Protein AF-A0AAE4CW45-F1 (afdb_monomer_lite)

Secondary structure (DSSP, 8-state):
------S-HHHHHHHHHHHHHHT-TT-EEHHHHHHHH-GGGTTTTTHHHHHHHTTSEEEETTEEEE---SSSSHHHHHHTT-

Organism: NCBI:txid587534

pLDDT: mean 70.49, std 14.75, range [40.03, 87.88]

Structure (mmCIF, N/CA/C/O backbone):
data_AF-A0AAE4CW45-F1
#
_entry.id   AF-A0AAE4CW45-F1
#
loop_
_atom_site.group_PDB
_atom_site.id
_atom_site.type_symbol
_atom_site.label_atom_id
_atom_site.label_alt_id
_atom_site.label_comp_id
_atom_site.label_asym_id
_atom_site.label_entity_id
_atom_site.label_seq_id
_atom_site.pdbx_PDB_ins_code
_atom_site.Cartn_x
_atom_site.Cartn_y
_atom_site.Cartn_z
_atom_site.occupancy
_atom_site.B_iso_or_equiv
_atom_site.auth_seq_id
_atom_site.auth_comp_id
_atom_site.auth_asym_id
_atom_site.auth_atom_id
_atom_site.pdbx_PDB_model_num
ATOM 1 N N . MET A 1 1 ? 0.017 6.597 34.353 1.00 40.53 1 MET A N 1
ATOM 2 C CA . MET A 1 1 ? -0.102 5.708 33.178 1.00 40.53 1 MET A CA 1
ATOM 3 C C . MET A 1 1 ? 1.081 6.018 32.283 1.00 40.53 1 MET A C 1
ATOM 5 O O . MET A 1 1 ? 1.134 7.099 31.714 1.00 40.53 1 MET A O 1
ATOM 9 N N . SER A 1 2 ? 2.093 5.159 32.308 1.00 43.00 2 SER A N 1
ATOM 10 C CA . SER A 1 2 ? 3.380 5.393 31.656 1.00 43.00 2 SER A CA 1
ATOM 11 C C . SER A 1 2 ? 3.204 5.384 30.137 1.00 43.00 2 SER A C 1
ATOM 13 O O . SER A 1 2 ? 2.927 4.337 29.559 1.00 43.00 2 SER A O 1
ATOM 15 N N . HIS A 1 3 ? 3.339 6.544 29.492 1.00 56.56 3 HIS A N 1
ATOM 16 C CA . HIS A 1 3 ? 3.522 6.627 28.045 1.00 56.56 3 HIS A CA 1
ATOM 17 C C . HIS A 1 3 ? 4.959 6.174 27.776 1.00 56.56 3 HIS A C 1
ATOM 19 O O . HIS A 1 3 ? 5.885 6.982 27.771 1.00 56.56 3 HIS A O 1
ATOM 25 N N . ALA A 1 4 ? 5.176 4.861 27.660 1.00 51.06 4 ALA A N 1
ATOM 26 C CA . ALA A 1 4 ? 6.380 4.383 26.994 1.00 51.06 4 ALA A CA 1
ATOM 27 C C . ALA A 1 4 ? 6.448 5.107 25.637 1.00 51.06 4 ALA A C 1
ATOM 29 O O . ALA A 1 4 ? 5.384 5.301 25.037 1.00 51.06 4 ALA A O 1
ATOM 30 N N . PRO A 1 5 ? 7.623 5.536 25.144 1.00 50.75 5 PRO A N 1
ATOM 31 C CA . PRO A 1 5 ? 7.740 5.961 23.760 1.00 50.75 5 PRO A CA 1
ATOM 32 C C . PRO A 1 5 ? 7.481 4.709 22.921 1.00 50.75 5 PRO A C 1
ATOM 34 O O . PRO A 1 5 ? 8.380 3.922 22.640 1.00 50.75 5 PRO A O 1
ATOM 37 N N . GLY A 1 6 ? 6.201 4.449 22.658 1.00 56.34 6 GLY A N 1
ATOM 38 C CA . GLY A 1 6 ? 5.758 3.351 21.828 1.00 56.34 6 GLY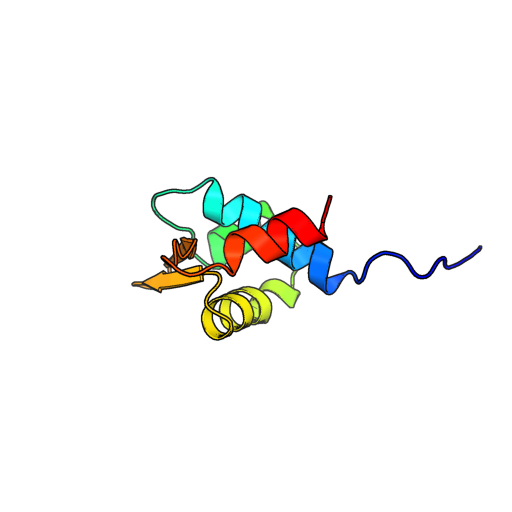 A CA 1
ATOM 39 C C . GLY A 1 6 ? 6.370 3.516 20.449 1.00 56.34 6 GLY A C 1
ATOM 40 O O . GLY A 1 6 ? 6.755 4.623 20.054 1.00 56.34 6 GLY A O 1
ATOM 41 N N . LEU A 1 7 ? 6.465 2.405 19.724 1.00 59.03 7 LEU A N 1
ATOM 42 C CA . LEU A 1 7 ? 6.846 2.409 18.319 1.00 59.03 7 LEU A CA 1
ATOM 43 C C . LEU A 1 7 ? 6.132 3.554 17.592 1.00 59.03 7 LEU A C 1
ATOM 45 O O . LEU A 1 7 ? 4.959 3.847 17.841 1.00 59.03 7 LEU A O 1
ATOM 49 N N . ILE A 1 8 ? 6.865 4.249 16.723 1.00 71.69 8 ILE A N 1
ATOM 50 C CA . ILE A 1 8 ? 6.335 5.397 15.990 1.00 71.69 8 ILE A CA 1
ATOM 51 C C . ILE A 1 8 ? 5.106 4.915 15.208 1.00 71.69 8 ILE A C 1
ATOM 53 O O . ILE A 1 8 ? 5.240 4.186 14.230 1.00 71.69 8 ILE A O 1
ATOM 57 N N . GLN A 1 9 ? 3.907 5.354 15.597 1.00 73.00 9 GLN A N 1
ATOM 58 C CA . GLN A 1 9 ? 2.628 4.880 15.036 1.00 73.00 9 GLN A CA 1
ATOM 59 C C . GLN A 1 9 ? 2.512 5.055 13.509 1.00 73.00 9 GLN A C 1
ATOM 61 O O . GLN A 1 9 ? 1.704 4.411 12.842 1.00 73.00 9 GLN A O 1
ATOM 66 N N . SER A 1 10 ? 3.291 5.965 12.917 1.00 71.00 10 SER A N 1
ATOM 67 C CA . SER A 1 10 ? 3.391 6.097 11.457 1.00 71.00 10 SER A CA 1
ATOM 68 C C . SER A 1 10 ? 4.013 4.857 10.801 1.00 71.00 10 SER A C 1
ATOM 70 O O . SER A 1 10 ? 3.569 4.432 9.733 1.00 71.00 10 SER A O 1
ATOM 72 N N . ILE A 1 11 ? 5.000 4.246 11.461 1.00 75.00 11 ILE A N 1
ATOM 73 C CA . ILE A 1 11 ? 5.710 3.052 10.991 1.00 75.00 11 ILE A CA 1
ATOM 74 C C . ILE A 1 11 ? 4.790 1.834 11.060 1.00 75.00 11 ILE A C 1
ATOM 76 O O . ILE A 1 11 ? 4.666 1.125 10.068 1.00 75.00 11 ILE A O 1
ATOM 80 N N . GLU A 1 12 ? 4.074 1.635 12.170 1.00 79.31 12 GLU A N 1
ATOM 81 C CA . GLU A 1 12 ? 3.116 0.525 12.311 1.00 79.31 12 GLU A CA 1
ATOM 82 C C . GLU A 1 12 ? 2.003 0.588 11.260 1.00 79.31 12 GLU A C 1
ATOM 84 O O . GLU A 1 12 ? 1.650 -0.412 10.636 1.00 79.31 12 GLU A O 1
ATOM 89 N N . ARG A 1 13 ? 1.476 1.790 10.999 1.00 76.44 13 ARG A N 1
ATOM 90 C CA . ARG A 1 13 ? 0.474 1.986 9.943 1.00 76.44 13 ARG A CA 1
ATOM 91 C C . ARG A 1 13 ? 1.042 1.687 8.559 1.00 76.44 13 ARG A C 1
ATOM 93 O O . ARG A 1 13 ? 0.386 1.025 7.758 1.00 76.44 13 ARG A O 1
ATOM 100 N N . SER A 1 14 ? 2.267 2.133 8.289 1.00 80.62 14 SER A N 1
ATOM 101 C CA . SER A 1 14 ? 2.937 1.882 7.011 1.00 80.62 14 SER A CA 1
ATOM 102 C C . SER A 1 14 ? 3.224 0.393 6.805 1.00 80.62 14 SER A C 1
ATOM 104 O O . SER A 1 14 ? 2.998 -0.121 5.713 1.00 80.62 14 SER A O 1
ATOM 106 N N . SER A 1 15 ? 3.651 -0.330 7.844 1.00 81.38 15 SER A N 1
ATOM 107 C CA . SER A 1 15 ? 3.929 -1.767 7.752 1.00 81.38 15 SER A CA 1
ATOM 108 C C . SER A 1 15 ? 2.652 -2.588 7.553 1.00 81.38 15 SER A C 1
ATOM 110 O O . SER A 1 15 ? 2.633 -3.485 6.709 1.00 81.38 15 SER A O 1
ATOM 112 N N . ALA A 1 16 ? 1.558 -2.242 8.241 1.00 84.06 16 ALA A N 1
ATOM 113 C CA . ALA A 1 16 ? 0.247 -2.846 8.011 1.00 84.06 16 ALA A CA 1
ATOM 114 C C . ALA A 1 16 ? -0.220 -2.646 6.558 1.00 84.06 16 ALA A C 1
ATOM 116 O O . ALA A 1 16 ? -0.702 -3.578 5.915 1.00 84.06 16 ALA A O 1
ATOM 117 N N . MET A 1 17 ? -0.004 -1.448 6.014 1.00 84.12 17 MET A N 1
ATOM 118 C CA . MET A 1 17 ? -0.363 -1.109 4.641 1.00 84.12 17 MET A CA 1
ATOM 119 C C . MET A 1 17 ? 0.489 -1.854 3.602 1.00 84.12 17 MET A C 1
ATOM 121 O O . MET A 1 17 ? -0.051 -2.386 2.634 1.00 84.12 17 MET A O 1
ATOM 125 N N . LEU A 1 18 ? 1.803 -1.963 3.820 1.00 84.62 18 LEU A N 1
ATOM 126 C CA . LEU A 1 18 ? 2.704 -2.731 2.953 1.00 84.62 18 LEU A CA 1
ATOM 127 C C . LEU A 1 18 ? 2.369 -4.226 2.953 1.00 84.62 18 LEU A C 1
ATOM 129 O O . LEU A 1 18 ? 2.353 -4.846 1.892 1.00 84.62 18 LEU A O 1
ATOM 133 N N . ARG A 1 19 ? 2.052 -4.796 4.122 1.00 84.56 19 ARG A N 1
ATOM 134 C CA . ARG A 1 19 ? 1.609 -6.193 4.247 1.00 84.56 19 ARG A CA 1
ATOM 135 C C . ARG A 1 19 ? 0.330 -6.456 3.462 1.00 84.56 19 ARG A C 1
ATOM 137 O O . ARG A 1 19 ? 0.255 -7.443 2.737 1.00 84.56 19 ARG A O 1
ATOM 144 N N . LEU A 1 20 ? -0.645 -5.558 3.577 1.00 86.94 20 LEU A N 1
ATOM 145 C CA . LEU A 1 20 ? -1.909 -5.669 2.862 1.00 86.94 20 LEU A CA 1
ATOM 146 C C . LEU A 1 20 ? -1.706 -5.612 1.338 1.00 86.94 20 LEU A C 1
ATOM 148 O O . LEU A 1 20 ? -2.236 -6.450 0.615 1.00 86.94 20 LEU A O 1
ATOM 152 N N . ILE A 1 21 ? -0.901 -4.662 0.852 1.00 85.31 21 ILE A N 1
ATOM 153 C CA . ILE A 1 21 ? -0.594 -4.524 -0.579 1.00 85.31 21 ILE A CA 1
ATOM 154 C C . ILE A 1 21 ? 0.192 -5.739 -1.092 1.00 85.31 21 ILE A C 1
ATOM 156 O O . ILE A 1 21 ? -0.085 -6.233 -2.181 1.00 85.31 21 ILE A O 1
ATOM 160 N N . GLY A 1 22 ? 1.140 -6.257 -0.307 1.00 83.50 22 GLY A N 1
ATOM 161 C CA . GLY A 1 22 ? 1.925 -7.437 -0.674 1.00 83.50 22 GLY A CA 1
ATOM 162 C C . GLY A 1 22 ? 1.127 -8.732 -0.753 1.00 83.50 22 GLY A C 1
ATOM 163 O O . GLY A 1 22 ? 1.476 -9.616 -1.529 1.00 83.50 22 GLY A O 1
ATOM 164 N N . ALA A 1 23 ? 0.030 -8.831 -0.002 1.00 85.44 23 ALA A N 1
ATOM 165 C CA . ALA A 1 23 ? -0.885 -9.964 -0.072 1.00 85.44 23 ALA A CA 1
ATOM 166 C C . ALA A 1 23 ? -1.798 -9.940 -1.317 1.00 85.44 23 ALA A C 1
ATOM 168 O O . ALA A 1 23 ? -2.495 -10.920 -1.571 1.00 85.44 23 ALA A O 1
ATOM 169 N N . ALA A 1 24 ? -1.802 -8.851 -2.100 1.00 85.31 24 ALA A N 1
ATOM 170 C CA . ALA A 1 24 ? -2.678 -8.655 -3.254 1.00 85.31 24 ALA A CA 1
ATOM 171 C C . ALA A 1 24 ? -1.870 -8.480 -4.562 1.00 85.31 24 ALA A C 1
ATOM 173 O O . ALA A 1 24 ? -1.551 -7.353 -4.948 1.00 85.31 24 ALA A O 1
ATOM 174 N N . PRO A 1 25 ? -1.591 -9.566 -5.314 1.00 75.81 25 PRO A N 1
ATOM 175 C CA . PRO A 1 25 ? -0.775 -9.522 -6.536 1.00 75.81 25 PRO A CA 1
ATOM 176 C C . PRO A 1 25 ? -1.336 -8.603 -7.633 1.00 75.81 25 PRO A C 1
ATOM 178 O O . PRO A 1 25 ? -0.585 -8.001 -8.396 1.00 75.81 25 PRO A O 1
ATOM 181 N N . ALA A 1 26 ? -2.665 -8.461 -7.691 1.00 84.00 26 ALA A N 1
ATOM 182 C CA . ALA A 1 26 ? -3.357 -7.568 -8.624 1.00 84.00 26 ALA A CA 1
ATOM 183 C C . ALA A 1 26 ? -3.308 -6.081 -8.209 1.00 84.00 26 ALA A C 1
ATOM 185 O O . ALA A 1 26 ? -3.740 -5.209 -8.965 1.00 84.00 26 ALA A O 1
ATOM 186 N N . GLY A 1 27 ? -2.785 -5.780 -7.018 1.00 85.12 27 GLY A N 1
ATOM 187 C CA . GLY A 1 27 ? -2.769 -4.449 -6.426 1.00 85.12 27 GLY A CA 1
ATOM 188 C C . GLY A 1 27 ? -4.119 -3.991 -5.881 1.00 85.12 27 GLY A C 1
ATOM 189 O O . GLY A 1 27 ? -5.185 -4.446 -6.302 1.00 85.12 27 GLY A O 1
ATOM 190 N N . LEU A 1 28 ? -4.070 -3.037 -4.954 1.00 87.12 28 LEU A N 1
ATOM 191 C CA . LEU A 1 28 ? -5.243 -2.520 -4.247 1.00 87.12 28 LEU A CA 1
ATOM 192 C C . LEU A 1 28 ? -5.463 -1.039 -4.542 1.00 87.12 28 LEU A C 1
ATOM 194 O O . LEU A 1 28 ? -4.524 -0.244 -4.557 1.00 87.12 28 LEU A O 1
ATOM 198 N N . ARG A 1 29 ? -6.716 -0.642 -4.736 1.00 87.88 29 ARG A N 1
ATOM 199 C CA . ARG A 1 29 ? -7.137 0.760 -4.781 1.00 87.88 29 ARG A CA 1
ATOM 200 C C . ARG A 1 29 ? -7.172 1.343 -3.374 1.00 87.88 29 ARG A C 1
ATOM 202 O O . ARG A 1 29 ? -7.420 0.635 -2.403 1.00 87.88 29 ARG A O 1
ATOM 209 N N . VAL A 1 30 ? -7.058 2.667 -3.266 1.00 82.50 30 VAL A N 1
ATOM 210 C CA . VAL A 1 30 ? -7.135 3.393 -1.979 1.00 82.50 30 VAL A CA 1
ATOM 211 C C . VAL A 1 30 ? -8.369 3.004 -1.159 1.00 82.50 30 VAL A C 1
ATOM 213 O O . VAL A 1 30 ? -8.271 2.852 0.053 1.00 82.50 30 VAL A O 1
ATOM 216 N N . LYS A 1 31 ? -9.522 2.806 -1.812 1.00 82.56 31 LYS A N 1
ATOM 217 C CA . LYS A 1 31 ? -10.762 2.390 -1.141 1.00 82.56 31 LYS A CA 1
ATOM 218 C C . LYS A 1 31 ? -10.663 0.978 -0.554 1.00 82.56 31 LYS A C 1
ATOM 220 O O . LYS A 1 31 ? -11.116 0.778 0.560 1.00 82.56 31 LYS A O 1
ATOM 225 N N . GLU A 1 32 ? -10.061 0.037 -1.280 1.00 86.31 32 GLU A N 1
ATOM 226 C CA . GLU A 1 32 ? -9.865 -1.350 -0.824 1.00 86.31 32 GLU A CA 1
ATOM 227 C C . GLU A 1 32 ? -8.891 -1.391 0.363 1.00 86.31 32 GLU A C 1
ATOM 229 O O . GLU A 1 32 ? -9.102 -2.124 1.323 1.00 86.31 32 GLU A O 1
ATOM 234 N N . ILE A 1 33 ? -7.866 -0.533 0.339 1.00 83.69 33 ILE A N 1
ATOM 235 C CA . ILE A 1 33 ? -6.922 -0.394 1.450 1.00 83.69 33 ILE A CA 1
ATOM 236 C C . ILE A 1 33 ? -7.598 0.239 2.674 1.00 83.69 33 ILE A C 1
ATOM 238 O O . ILE A 1 33 ? -7.464 -0.265 3.784 1.00 83.69 33 ILE A O 1
ATOM 242 N N . ALA A 1 34 ? -8.346 1.327 2.487 1.00 80.94 34 ALA A N 1
ATOM 243 C CA . ALA A 1 34 ? -9.052 2.001 3.573 1.00 80.94 34 ALA A CA 1
ATOM 244 C C . ALA A 1 34 ? -10.127 1.112 4.225 1.00 80.94 34 ALA A C 1
ATOM 246 O O . ALA A 1 34 ? -10.295 1.161 5.440 1.00 80.94 34 ALA A O 1
ATOM 247 N N . ASP A 1 35 ? -10.827 0.297 3.433 1.00 82.88 35 ASP A N 1
ATOM 248 C CA . ASP A 1 35 ? -11.847 -0.640 3.916 1.00 82.88 35 ASP A CA 1
ATOM 249 C C . ASP A 1 35 ? -11.228 -1.742 4.790 1.00 82.88 35 ASP A C 1
ATOM 251 O O . ASP A 1 35 ? -11.641 -1.937 5.932 1.00 82.88 35 ASP A O 1
ATOM 255 N N . ALA A 1 36 ? -10.143 -2.362 4.315 1.00 82.06 36 ALA A N 1
ATOM 256 C CA . ALA A 1 36 ? -9.421 -3.401 5.048 1.00 82.06 36 ALA A CA 1
ATOM 257 C C . ALA A 1 36 ? -8.755 -2.902 6.344 1.00 82.06 36 ALA A C 1
ATOM 259 O O . ALA A 1 36 ? -8.509 -3.681 7.264 1.00 82.06 36 ALA A O 1
ATOM 260 N N . LEU A 1 37 ? -8.440 -1.608 6.418 1.00 76.44 37 LEU A N 1
ATOM 261 C CA . LEU A 1 37 ? -7.770 -0.980 7.557 1.00 76.44 37 LEU A CA 1
ATOM 262 C C . LEU A 1 37 ? -8.738 -0.318 8.558 1.00 76.44 37 LEU A C 1
ATOM 264 O O . LEU A 1 37 ? -8.323 0.049 9.660 1.00 76.44 37 LEU A O 1
ATOM 268 N N . GLY A 1 38 ? -10.017 -0.197 8.196 1.00 71.56 38 GLY A N 1
ATOM 269 C CA . GLY A 1 38 ? -11.087 0.319 9.042 1.00 71.56 38 GLY A CA 1
ATOM 270 C C . GLY A 1 38 ? -11.143 1.854 9.183 1.00 71.56 38 GLY A C 1
ATOM 271 O O . GLY A 1 38 ? -10.183 2.577 8.898 1.00 71.56 38 GLY A O 1
ATOM 272 N N . PRO A 1 39 ? -12.277 2.390 9.680 1.00 60.38 39 PRO A N 1
ATOM 273 C CA . PRO A 1 39 ? -12.569 3.830 9.732 1.00 60.38 39 PRO A CA 1
ATOM 274 C C . PRO A 1 39 ? -11.639 4.639 10.653 1.00 60.38 39 PRO A C 1
ATOM 276 O O . PRO A 1 39 ? -11.555 5.860 10.520 1.00 60.38 39 PRO A O 1
ATOM 279 N N . ALA A 1 40 ? -10.887 3.979 11.542 1.00 59.72 40 ALA A N 1
ATOM 280 C CA . ALA A 1 40 ? -9.860 4.620 12.369 1.00 59.72 40 ALA A CA 1
ATOM 281 C C . ALA A 1 40 ? -8.622 5.063 11.556 1.00 59.72 40 ALA A C 1
ATOM 283 O O . ALA A 1 40 ? -7.799 5.833 12.048 1.00 59.72 40 ALA A O 1
ATOM 284 N N . GLN A 1 41 ? -8.496 4.623 10.297 1.00 58.06 41 GLN A N 1
ATOM 285 C CA . GLN A 1 41 ? -7.385 4.958 9.410 1.00 58.06 41 GLN A CA 1
ATOM 286 C C . GLN A 1 41 ? -7.696 6.076 8.404 1.00 58.06 41 GLN A C 1
ATOM 288 O O . GLN A 1 41 ? -7.158 6.101 7.303 1.00 58.06 41 GLN A O 1
ATOM 293 N N . ALA A 1 42 ? -8.492 7.080 8.786 1.00 50.72 42 ALA A N 1
ATOM 294 C CA . ALA A 1 42 ? -8.783 8.260 7.954 1.00 50.72 42 ALA A CA 1
ATOM 295 C C . ALA A 1 42 ? -7.531 9.054 7.483 1.00 50.72 42 ALA A C 1
ATOM 297 O O . ALA A 1 42 ? -7.626 9.879 6.574 1.00 50.72 42 ALA A O 1
ATOM 298 N N . ALA A 1 43 ? -6.342 8.762 8.028 1.00 53.34 43 ALA A N 1
ATOM 299 C CA . ALA A 1 43 ? -5.044 9.241 7.536 1.00 53.34 43 ALA A CA 1
ATOM 300 C C . ALA A 1 43 ? -4.519 8.507 6.273 1.00 53.34 43 ALA A C 1
ATOM 302 O O . ALA A 1 43 ? -3.527 8.934 5.679 1.00 53.34 43 ALA A O 1
ATOM 303 N N . ALA A 1 44 ? -5.186 7.440 5.813 1.00 54.12 44 ALA A N 1
ATOM 304 C CA . ALA A 1 44 ? -4.789 6.598 4.676 1.00 54.12 44 ALA A CA 1
ATOM 305 C C . ALA A 1 44 ? -4.807 7.310 3.309 1.00 54.12 44 ALA A C 1
ATOM 307 O O . ALA A 1 44 ? -4.454 6.707 2.301 1.00 54.12 44 ALA A O 1
ATOM 308 N N . ARG A 1 45 ? -5.187 8.594 3.243 1.00 60.03 45 ARG A N 1
ATOM 309 C CA . ARG A 1 45 ? -5.098 9.379 2.001 1.00 60.03 45 ARG A CA 1
ATOM 310 C C . ARG A 1 45 ? -3.665 9.821 1.671 1.00 60.03 45 ARG A C 1
ATOM 312 O O . ARG A 1 45 ? -3.365 9.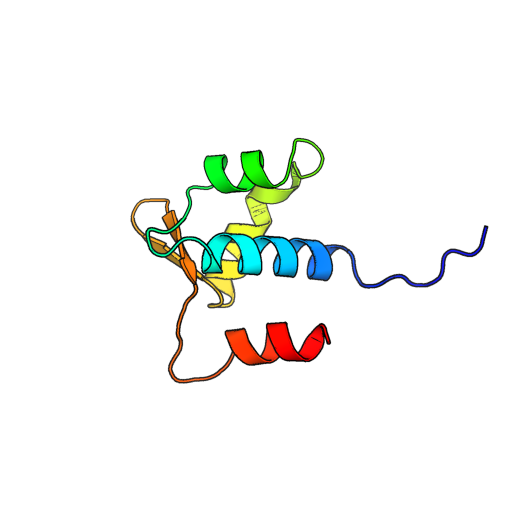985 0.497 1.00 60.03 45 ARG A O 1
ATOM 319 N N . GLY A 1 46 ? -2.785 9.985 2.668 1.00 66.62 46 GLY A N 1
ATOM 320 C CA . GLY A 1 46 ? -1.397 10.438 2.455 1.00 66.62 46 GLY A CA 1
ATOM 321 C C . GLY A 1 46 ? -0.353 9.316 2.413 1.00 66.62 46 GLY A C 1
ATOM 322 O O . GLY A 1 46 ? 0.601 9.391 1.647 1.00 66.62 46 GLY A O 1
ATOM 323 N N . ILE A 1 47 ? -0.557 8.246 3.189 1.00 73.06 47 ILE A N 1
ATOM 324 C CA . ILE A 1 47 ? 0.394 7.126 3.329 1.00 73.06 47 ILE A CA 1
ATOM 325 C C . ILE A 1 47 ? 0.697 6.407 1.999 1.00 73.06 47 ILE A C 1
ATOM 327 O O . ILE A 1 47 ? 1.877 6.266 1.688 1.00 73.06 47 ILE A O 1
ATOM 331 N N . PRO A 1 48 ? -0.284 5.988 1.170 1.00 69.56 48 PRO A N 1
ATOM 332 C CA . PRO A 1 48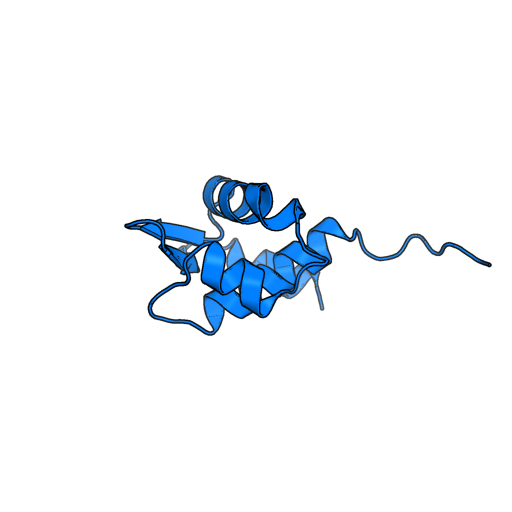 ? 0.019 5.331 -0.106 1.00 69.56 48 PRO A CA 1
ATOM 333 C C . PRO A 1 48 ? 0.822 6.229 -1.048 1.00 69.56 48 PRO A C 1
ATOM 335 O O . PRO A 1 48 ? 1.711 5.752 -1.747 1.00 69.56 48 PRO A O 1
ATOM 338 N N . HIS A 1 49 ? 0.542 7.535 -1.040 1.00 74.50 49 HIS A N 1
ATOM 339 C CA . HIS A 1 49 ? 1.294 8.509 -1.824 1.00 74.50 49 HIS A CA 1
ATOM 340 C C . HIS A 1 49 ? 2.738 8.636 -1.319 1.00 74.50 49 HIS A C 1
ATOM 342 O O . HIS A 1 49 ? 3.668 8.623 -2.119 1.00 74.50 49 HIS A O 1
ATOM 348 N N . THR A 1 50 ? 2.951 8.694 -0.000 1.00 79.00 50 THR A N 1
ATOM 349 C CA . THR A 1 50 ? 4.299 8.670 0.587 1.00 79.00 50 THR A CA 1
ATOM 350 C C . THR A 1 50 ? 5.035 7.377 0.247 1.00 79.00 50 THR A C 1
ATOM 352 O O . THR A 1 50 ? 6.186 7.440 -0.162 1.00 79.00 50 THR A O 1
ATOM 355 N N . LEU A 1 51 ? 4.379 6.218 0.355 1.00 75.75 51 LEU A N 1
ATOM 356 C CA . LEU A 1 51 ? 4.967 4.918 0.024 1.00 75.75 51 LEU A CA 1
ATOM 357 C C . LEU A 1 51 ? 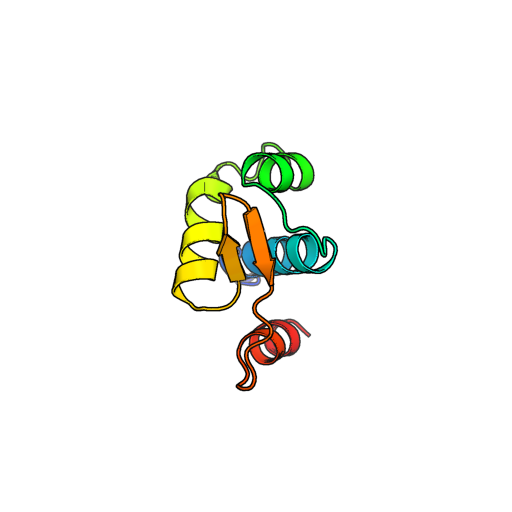5.344 4.810 -1.459 1.00 75.75 51 LEU A C 1
ATOM 359 O O . LEU A 1 51 ? 6.357 4.189 -1.778 1.00 75.75 51 LEU A O 1
ATOM 363 N N . ALA A 1 52 ? 4.557 5.418 -2.351 1.00 78.50 52 ALA A N 1
ATOM 364 C CA . ALA A 1 52 ? 4.896 5.518 -3.766 1.00 78.50 52 ALA A CA 1
ATOM 365 C C . ALA A 1 52 ? 6.086 6.460 -3.989 1.00 78.50 52 ALA A C 1
ATOM 367 O O . ALA A 1 52 ? 7.015 6.123 -4.717 1.00 78.50 52 ALA A O 1
ATOM 368 N N . HIS A 1 53 ? 6.099 7.605 -3.303 1.00 76.25 53 HIS A N 1
ATOM 369 C CA . HIS A 1 53 ? 7.191 8.572 -3.370 1.00 76.25 53 HIS A CA 1
ATOM 370 C C . HIS A 1 53 ? 8.533 7.993 -2.893 1.00 76.25 53 HIS A C 1
ATOM 372 O O . HIS A 1 53 ? 9.559 8.262 -3.509 1.00 76.25 53 HIS A O 1
ATOM 378 N N . VAL A 1 54 ? 8.537 7.166 -1.840 1.00 80.88 54 VAL A N 1
ATOM 379 C CA . VAL A 1 54 ? 9.756 6.502 -1.337 1.00 80.88 54 VAL A CA 1
ATOM 380 C C . VAL A 1 54 ? 10.094 5.192 -2.066 1.00 80.88 54 VAL A C 1
ATOM 382 O O . VAL A 1 54 ? 11.048 4.516 -1.693 1.00 80.88 54 VAL A O 1
ATOM 385 N N . GLY A 1 55 ? 9.325 4.810 -3.093 1.00 79.25 55 GLY A N 1
ATOM 386 C CA . GLY A 1 55 ? 9.609 3.639 -3.930 1.00 79.25 55 GLY A CA 1
ATOM 387 C C . GLY A 1 55 ? 9.261 2.278 -3.314 1.00 79.25 55 GLY A C 1
ATOM 388 O O . GLY A 1 55 ? 9.678 1.249 -3.841 1.00 79.25 55 GLY A O 1
ATOM 389 N N . CYS A 1 56 ? 8.490 2.234 -2.223 1.00 77.56 56 CYS A N 1
ATOM 390 C CA . CYS A 1 56 ? 8.044 0.976 -1.608 1.00 77.56 56 CYS A CA 1
ATOM 391 C C . CYS A 1 56 ? 6.892 0.319 -2.385 1.00 77.56 56 CYS A C 1
ATOM 393 O O . CYS A 1 56 ? 6.729 -0.903 -2.364 1.00 77.56 56 CYS A O 1
ATOM 395 N N . VAL A 1 57 ? 6.079 1.127 -3.065 1.00 82.88 57 VAL A N 1
ATOM 396 C CA . VAL A 1 57 ? 4.960 0.674 -3.898 1.00 82.88 57 VAL A CA 1
ATOM 397 C C . VAL A 1 57 ? 4.973 1.402 -5.235 1.00 82.88 57 VAL A C 1
ATOM 399 O O . VAL A 1 57 ? 5.412 2.543 -5.324 1.00 82.88 57 VAL A O 1
ATOM 402 N N . THR A 1 58 ? 4.464 0.763 -6.276 1.00 84.88 58 THR A N 1
ATOM 403 C CA . THR A 1 58 ? 4.145 1.407 -7.549 1.00 84.88 58 THR A CA 1
ATOM 404 C C . THR A 1 58 ? 2.648 1.674 -7.611 1.00 84.88 58 THR A C 1
ATOM 406 O O . THR A 1 58 ? 1.852 0.893 -7.086 1.00 84.88 58 THR A O 1
ATOM 409 N N . GLN A 1 59 ? 2.258 2.790 -8.227 1.00 85.94 59 GLN A N 1
ATOM 410 C CA . GLN A 1 59 ? 0.860 3.085 -8.521 1.00 85.94 59 GLN A CA 1
ATOM 411 C C . GLN A 1 59 ? 0.638 3.012 -10.030 1.00 85.94 59 GLN A C 1
ATOM 413 O O . GLN A 1 59 ? 1.250 3.766 -10.779 1.00 85.94 59 GLN A O 1
ATOM 418 N N . ASP A 1 60 ? -0.274 2.147 -10.455 1.00 82.75 60 ASP A N 1
ATOM 419 C CA . ASP A 1 60 ? -0.676 1.985 -11.850 1.00 82.75 60 ASP A CA 1
ATOM 420 C C . ASP A 1 60 ? -2.203 1.924 -11.918 1.00 82.75 60 ASP A C 1
ATOM 422 O O . ASP A 1 60 ? -2.824 1.182 -11.157 1.00 82.75 60 ASP A O 1
ATOM 426 N N . ASP A 1 61 ? -2.809 2.773 -12.749 1.00 85.56 61 ASP A N 1
ATOM 427 C CA . ASP A 1 61 ? -4.271 2.903 -12.891 1.00 85.56 61 ASP A CA 1
ATOM 428 C C . ASP A 1 61 ? -5.037 3.014 -11.544 1.00 85.56 61 ASP A C 1
ATOM 430 O O . ASP A 1 61 ? -6.060 2.374 -11.286 1.00 85.56 61 ASP A O 1
ATOM 434 N N . GLY A 1 62 ? -4.481 3.792 -10.604 1.00 83.75 62 GLY A N 1
ATOM 435 C CA . GLY A 1 62 ? -5.042 3.983 -9.259 1.00 83.75 62 GLY A CA 1
ATOM 436 C C . GLY A 1 62 ? -4.948 2.766 -8.324 1.00 83.75 62 GLY A C 1
ATOM 437 O O . GLY A 1 62 ? -5.542 2.786 -7.241 1.00 83.75 62 GLY A O 1
ATOM 438 N N . ARG A 1 63 ? -4.214 1.714 -8.711 1.00 85.25 63 ARG A N 1
ATOM 439 C CA . ARG A 1 63 ? -3.900 0.539 -7.886 1.00 85.25 63 ARG A CA 1
ATOM 440 C C . ARG A 1 63 ? -2.458 0.586 -7.401 1.00 85.25 63 ARG A C 1
ATOM 442 O O . ARG A 1 63 ? -1.545 0.820 -8.185 1.00 85.25 63 ARG A O 1
ATOM 449 N N . TYR A 1 64 ? -2.258 0.298 -6.121 1.00 85.25 64 TYR A N 1
ATOM 450 C CA . TYR A 1 64 ? -0.947 0.197 -5.494 1.00 85.25 64 TYR A CA 1
ATOM 451 C C . TYR A 1 64 ? -0.478 -1.255 -5.471 1.00 85.25 64 TYR A C 1
ATOM 453 O O . TYR A 1 64 ? -1.232 -2.142 -5.066 1.00 85.25 64 TYR A O 1
ATOM 461 N N . ARG A 1 65 ? 0.766 -1.492 -5.886 1.00 86.56 65 ARG A N 1
ATOM 462 C CA . ARG A 1 65 ? 1.449 -2.795 -5.874 1.00 86.56 65 ARG A CA 1
ATOM 463 C C . ARG A 1 65 ? 2.799 -2.658 -5.182 1.00 86.56 65 ARG A C 1
ATOM 465 O O . ARG A 1 65 ? 3.404 -1.596 -5.258 1.00 86.56 65 ARG A O 1
ATOM 472 N N . LEU A 1 66 ? 3.287 -3.699 -4.505 1.00 84.38 66 LEU A N 1
ATOM 473 C CA . LEU A 1 66 ? 4.641 -3.662 -3.940 1.00 84.38 66 LEU A CA 1
ATOM 474 C C . LEU A 1 66 ? 5.673 -3.524 -5.062 1.00 84.38 66 LEU A C 1
ATOM 476 O O . LEU A 1 66 ? 5.598 -4.221 -6.074 1.00 84.38 66 LEU A O 1
ATOM 480 N N . CYS A 1 67 ? 6.646 -2.638 -4.860 1.00 74.44 67 CYS A N 1
ATOM 481 C CA . CYS A 1 67 ? 7.773 -2.522 -5.768 1.00 74.44 67 CYS A CA 1
ATOM 482 C C . CYS A 1 67 ? 8.817 -3.582 -5.394 1.00 74.44 67 CYS A C 1
ATOM 484 O O . CYS A 1 67 ? 9.426 -3.516 -4.325 1.00 74.44 67 CYS A O 1
ATOM 486 N N . ILE A 1 68 ? 9.037 -4.564 -6.268 1.00 62.84 68 ILE A N 1
ATOM 487 C CA . ILE A 1 68 ? 10.217 -5.434 -6.208 1.00 62.84 68 ILE A CA 1
ATOM 488 C C . ILE A 1 68 ? 11.378 -4.696 -6.876 1.00 62.84 68 ILE A C 1
ATOM 490 O O . ILE A 1 68 ? 11.741 -4.970 -8.013 1.00 62.84 68 ILE A O 1
ATOM 494 N N . ALA A 1 69 ? 11.923 -3.686 -6.200 1.00 55.06 69 ALA A N 1
ATOM 495 C CA . ALA A 1 69 ? 13.153 -3.066 -6.672 1.00 55.06 69 ALA A CA 1
ATOM 496 C C . ALA A 1 69 ? 14.293 -4.093 -6.560 1.00 55.06 69 ALA A C 1
ATOM 498 O O . ALA A 1 69 ? 14.521 -4.632 -5.473 1.00 55.06 69 ALA A O 1
ATOM 499 N N . GLU A 1 70 ? 15.040 -4.320 -7.645 1.00 50.22 70 GLU A N 1
ATOM 500 C CA . GLU A 1 70 ? 16.331 -5.040 -7.664 1.00 50.22 70 GLU A CA 1
ATOM 501 C C . GLU A 1 70 ? 17.441 -4.255 -6.923 1.00 50.22 70 GLU A C 1
ATOM 503 O O . GLU A 1 70 ? 18.558 -4.078 -7.395 1.00 50.22 70 GLU A O 1
ATOM 508 N N . GLY A 1 71 ? 17.113 -3.726 -5.747 1.00 50.50 71 GLY A N 1
ATOM 509 C CA . GLY A 1 71 ? 17.894 -2.738 -5.016 1.00 50.50 71 GLY A CA 1
ATO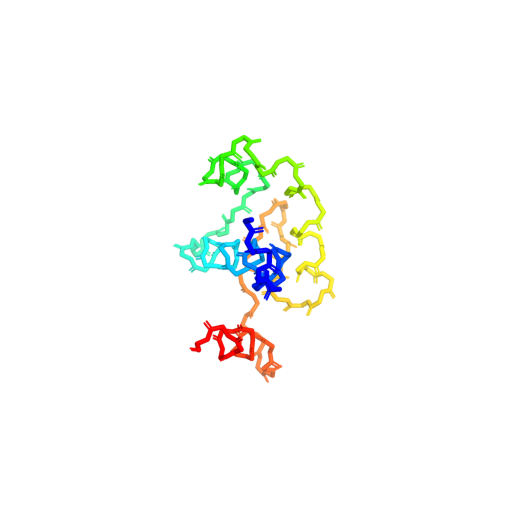M 510 C C . GLY A 1 71 ? 17.143 -2.240 -3.785 1.00 50.50 71 GLY A C 1
ATOM 511 O O . GLY A 1 71 ? 16.852 -1.061 -3.670 1.00 50.50 71 GLY A O 1
ATOM 512 N N . GLN A 1 72 ? 16.763 -3.171 -2.908 1.00 52.50 72 GLN A N 1
ATOM 513 C CA . GLN A 1 72 ? 16.596 -3.008 -1.455 1.00 52.50 72 GLN A CA 1
ATOM 514 C C . GLN A 1 72 ? 16.012 -1.673 -0.920 1.00 52.50 72 GLN A C 1
ATOM 516 O O . GLN A 1 72 ? 16.746 -0.841 -0.392 1.00 52.50 72 GLN A O 1
ATOM 521 N N . PRO A 1 73 ? 14.668 -1.544 -0.888 1.00 52.78 73 PRO A N 1
ATOM 522 C CA . PRO A 1 73 ? 14.004 -0.820 0.206 1.00 52.78 73 PRO A CA 1
ATOM 523 C C . PRO A 1 73 ? 12.925 -1.653 0.929 1.00 52.78 73 PRO A C 1
ATOM 525 O O . PRO A 1 73 ? 12.782 -1.547 2.146 1.00 52.78 73 PRO A O 1
ATOM 528 N N . ALA A 1 74 ? 12.222 -2.562 0.239 1.00 51.66 74 ALA A N 1
ATOM 529 C CA . ALA A 1 74 ? 11.147 -3.367 0.838 1.00 51.66 74 ALA A CA 1
ATOM 530 C C . ALA A 1 74 ? 11.653 -4.345 1.917 1.00 51.66 74 ALA A C 1
ATOM 532 O O . ALA A 1 74 ? 10.983 -4.558 2.925 1.00 51.66 74 ALA A O 1
ATOM 533 N N . ARG A 1 75 ? 12.867 -4.895 1.749 1.00 48.28 75 ARG A N 1
ATOM 534 C CA . ARG A 1 75 ? 13.492 -5.776 2.750 1.00 48.28 75 ARG A CA 1
ATOM 535 C C . ARG A 1 75 ? 13.932 -5.012 4.002 1.00 48.28 75 ARG A C 1
ATOM 537 O O . ARG A 1 75 ? 13.700 -5.490 5.102 1.00 48.28 75 ARG A O 1
ATOM 544 N N . ALA A 1 76 ? 14.465 -3.799 3.836 1.00 49.22 76 ALA A N 1
ATOM 545 C CA . ALA A 1 76 ? 14.926 -2.963 4.945 1.00 49.22 76 ALA A CA 1
ATOM 546 C C . ALA A 1 76 ? 13.773 -2.503 5.854 1.00 49.22 76 ALA A C 1
ATOM 548 O O . ALA A 1 76 ? 13.923 -2.483 7.071 1.00 49.22 76 ALA A O 1
ATOM 549 N N . VAL A 1 77 ? 12.600 -2.197 5.286 1.00 50.91 77 VAL A N 1
ATOM 550 C CA . VAL A 1 77 ? 11.405 -1.852 6.078 1.00 50.91 77 VAL A CA 1
ATOM 551 C C . VAL A 1 77 ? 10.852 -3.067 6.829 1.00 50.91 77 VAL A C 1
ATOM 553 O O . VAL A 1 77 ? 10.373 -2.920 7.948 1.00 50.91 77 VAL A O 1
ATOM 556 N N . LEU A 1 78 ? 10.939 -4.269 6.249 1.00 51.59 78 LEU A N 1
ATOM 557 C CA . LEU A 1 78 ? 10.508 -5.502 6.913 1.00 51.59 78 LEU A CA 1
ATOM 558 C C . LEU A 1 78 ? 11.488 -5.929 8.023 1.00 51.59 78 LEU A C 1
ATOM 560 O O . LEU A 1 78 ? 11.037 -6.295 9.104 1.00 51.59 78 LEU A O 1
ATOM 564 N N . GLU A 1 79 ? 12.802 -5.809 7.797 1.00 48.12 79 GLU A N 1
ATOM 565 C CA . GLU A 1 79 ? 13.855 -6.120 8.781 1.00 48.12 79 GLU A CA 1
ATOM 566 C C . GLU A 1 79 ? 13.892 -5.113 9.946 1.00 48.12 79 GLU A C 1
ATOM 568 O O . GLU A 1 79 ? 14.167 -5.505 11.072 1.00 48.12 79 GLU A O 1
ATOM 573 N N . ALA A 1 80 ? 13.542 -3.840 9.724 1.00 40.03 80 ALA A N 1
ATOM 574 C CA . ALA A 1 80 ? 13.483 -2.819 10.779 1.00 40.03 80 ALA 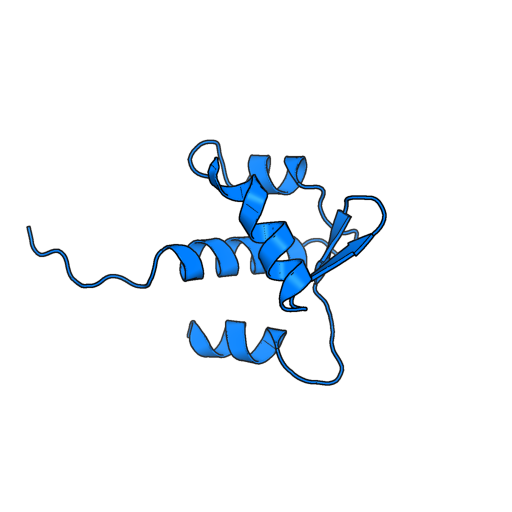A CA 1
ATOM 575 C C . ALA A 1 80 ? 12.263 -2.941 11.721 1.00 40.03 80 ALA A C 1
ATOM 577 O O . ALA A 1 80 ? 12.116 -2.133 12.638 1.00 40.03 80 ALA A O 1
ATOM 578 N N . THR A 1 81 ? 11.367 -3.907 11.482 1.00 44.50 81 THR A N 1
ATOM 579 C CA . THR A 1 81 ? 10.157 -4.142 12.297 1.00 44.50 81 THR A CA 1
ATOM 580 C C . THR A 1 81 ? 10.130 -5.506 12.998 1.00 44.50 81 THR A C 1
ATOM 582 O O . THR A 1 81 ? 9.109 -5.847 13.598 1.00 44.50 81 THR A O 1
ATOM 585 N N . ALA A 1 82 ? 11.225 -6.271 12.919 1.00 44.69 82 ALA A N 1
ATOM 586 C CA . ALA A 1 82 ? 11.458 -7.501 13.682 1.00 44.69 82 ALA A CA 1
ATOM 587 C C . ALA A 1 82 ? 12.267 -7.200 14.951 1.00 44.69 82 ALA A C 1
ATOM 589 O O . ALA A 1 82 ? 11.973 -7.842 15.983 1.00 44.69 82 ALA A O 1
#

Sequence (82 aa):
MSHAPGLIQSIERSSAMLRLIGAAPAGLRVKEIADALGPAQAAARGIPHTLAHVGCVTQDDGRYRLCIAEGQPARAVLEATA

Foldseek 3Di:
DDPDVPDDVLLVLLVLLLVVQAVDQVFDALVRSDVVVDPVPPVSVVSLVVCCVVQQWPADPRGTHGHPPPDDDVVVSVVVVD

InterPro domains:
  IPR005471 Transcription regulator IclR, N-terminal [PF09339] (10-61)
  IPR005471 Transcription regulator IclR, N-terminal [PS51077] (8-68)
  IPR036388 Winged helix-like DNA-binding domain superfamily [G3DSA:1.10.10.10] (2-67)
  IPR036390 Winged helix DNA-binding domain superfamily [SSF46785] (8-70)

Radius of gyration: 13.24 Å; chains: 1; bounding box: 30×20×46 Å